Protein AF-A0A3A9WAF4-F1 (afdb_monomer_lite)

Structure (mmCIF, N/CA/C/O backbone):
data_AF-A0A3A9WAF4-F1
#
_entry.id   AF-A0A3A9WAF4-F1
#
loop_
_atom_site.group_PDB
_atom_site.id
_atom_site.type_symbol
_atom_site.label_atom_id
_atom_site.label_alt_id
_atom_site.label_comp_id
_atom_site.label_asym_id
_atom_site.label_entity_id
_atom_site.label_seq_id
_atom_site.pdbx_PDB_ins_code
_atom_site.Cartn_x
_atom_site.Cartn_y
_atom_site.Cartn_z
_atom_site.occupancy
_atom_site.B_iso_or_equiv
_atom_site.auth_seq_id
_atom_site.aut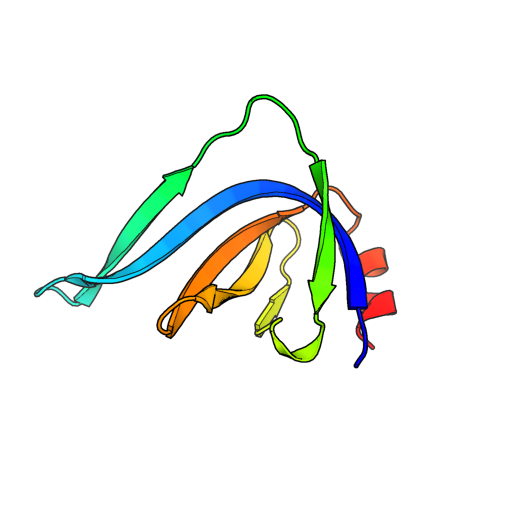h_comp_id
_atom_site.auth_asym_id
_atom_site.auth_atom_id
_atom_site.pdbx_PDB_model_num
ATOM 1 N N . MET A 1 1 ? -19.824 -3.441 -2.175 1.00 79.12 1 MET A N 1
ATOM 2 C CA . MET A 1 1 ? -18.370 -3.150 -2.173 1.00 79.12 1 MET A CA 1
ATOM 3 C C . MET A 1 1 ? -17.992 -2.633 -0.792 1.00 79.12 1 MET A C 1
ATOM 5 O O . MET A 1 1 ? -18.735 -1.812 -0.268 1.00 79.12 1 MET A O 1
ATOM 9 N N . LYS A 1 2 ? -16.915 -3.150 -0.182 1.00 95.25 2 LYS A N 1
ATOM 10 C CA . LYS A 1 2 ? -16.439 -2.747 1.157 1.00 95.25 2 LYS A CA 1
ATOM 11 C C . LYS A 1 2 ? -15.227 -1.825 0.993 1.00 95.25 2 LYS A C 1
ATOM 13 O O . LYS A 1 2 ? -14.384 -2.077 0.132 1.00 95.25 2 LYS A O 1
ATOM 18 N N . TYR A 1 3 ? -15.156 -0.777 1.804 1.00 97.75 3 TYR A N 1
ATOM 19 C CA . TYR A 1 3 ? -14.071 0.203 1.800 1.00 97.75 3 TYR A CA 1
ATOM 20 C C . TYR A 1 3 ? -13.550 0.407 3.219 1.00 97.75 3 TYR A C 1
ATOM 22 O O . TYR A 1 3 ? -14.302 0.224 4.177 1.00 97.75 3 TYR A O 1
ATOM 30 N N . ILE A 1 4 ? -12.290 0.817 3.329 1.00 97.50 4 ILE A N 1
ATOM 31 C CA . ILE A 1 4 ? -11.687 1.324 4.565 1.00 97.50 4 ILE A CA 1
ATOM 32 C C . ILE A 1 4 ? -11.114 2.720 4.309 1.00 97.50 4 ILE A C 1
ATOM 34 O O . ILE A 1 4 ? -10.628 2.992 3.211 1.00 97.50 4 ILE A O 1
ATOM 38 N N . GLU A 1 5 ? -11.197 3.611 5.293 1.00 97.94 5 GLU A N 1
ATOM 39 C CA . GLU A 1 5 ? -10.486 4.892 5.262 1.00 97.94 5 GLU A CA 1
ATOM 40 C C . GLU A 1 5 ? -9.091 4.696 5.856 1.00 97.94 5 GLU A C 1
ATOM 42 O O . GLU A 1 5 ? -8.961 4.097 6.921 1.00 97.94 5 GLU A O 1
ATOM 47 N N . LEU A 1 6 ? -8.067 5.194 5.166 1.00 98.19 6 LEU A N 1
ATOM 48 C CA . LEU A 1 6 ? -6.684 5.209 5.638 1.00 98.19 6 LEU A CA 1
ATOM 49 C C . LEU A 1 6 ? -6.065 6.588 5.423 1.00 98.19 6 LEU A C 1
ATOM 51 O O . LEU A 1 6 ? -6.427 7.303 4.481 1.00 98.19 6 LEU A O 1
ATOM 55 N N . THR A 1 7 ? -5.092 6.928 6.258 1.00 98.50 7 THR A N 1
ATOM 56 C CA . THR A 1 7 ? -4.275 8.135 6.157 1.00 98.50 7 THR A CA 1
ATOM 57 C C . THR A 1 7 ? -2.964 7.768 5.482 1.00 98.50 7 THR A C 1
ATOM 59 O O . THR A 1 7 ? -2.079 7.175 6.091 1.00 98.50 7 THR A O 1
ATOM 62 N N . LEU A 1 8 ? -2.856 8.107 4.200 1.00 98.19 8 LEU A N 1
ATOM 63 C CA . LEU A 1 8 ? -1.842 7.588 3.288 1.00 98.19 8 LEU A CA 1
ATOM 64 C C . LEU A 1 8 ? -0.815 8.665 2.948 1.00 98.19 8 LEU A C 1
ATOM 66 O O . LEU A 1 8 ? -1.162 9.843 2.809 1.00 98.19 8 LEU A O 1
ATOM 70 N N . LYS A 1 9 ? 0.450 8.261 2.817 1.00 98.12 9 LYS A N 1
ATOM 71 C CA . LYS A 1 9 ? 1.579 9.175 2.607 1.00 98.12 9 LYS A CA 1
ATOM 72 C C . LYS A 1 9 ? 2.417 8.765 1.390 1.00 98.12 9 LYS A C 1
ATOM 74 O O . LYS A 1 9 ? 1.889 8.687 0.275 1.00 98.12 9 LYS A O 1
ATOM 79 N N . ASN A 1 10 ? 3.719 8.571 1.579 1.00 98.31 10 ASN A N 1
ATOM 80 C CA . ASN A 1 10 ? 4.639 8.254 0.502 1.00 98.31 10 ASN A CA 1
ATOM 81 C C . ASN A 1 10 ? 4.294 6.880 -0.063 1.00 98.31 10 ASN A C 1
ATOM 83 O O . ASN A 1 10 ? 3.745 6.025 0.636 1.00 98.31 10 ASN A O 1
ATOM 87 N N . HIS A 1 11 ? 4.594 6.674 -1.335 1.00 98.00 11 HIS A N 1
ATOM 88 C CA . HIS A 1 11 ? 4.332 5.401 -1.985 1.00 98.00 11 HIS A CA 1
ATOM 89 C C . HIS A 1 11 ? 5.406 5.021 -2.970 1.00 98.00 11 HIS A C 1
ATOM 91 O O . HIS A 1 11 ? 6.153 5.858 -3.464 1.00 98.00 11 HIS A O 1
ATOM 97 N N . ILE A 1 12 ? 5.397 3.733 -3.284 1.00 98.12 12 ILE A N 1
ATOM 98 C CA . ILE A 1 12 ? 6.212 3.136 -4.322 1.00 98.12 12 ILE A CA 1
ATOM 99 C C . ILE A 1 12 ? 5.270 2.483 -5.325 1.00 98.12 12 ILE A C 1
ATOM 101 O O . ILE A 1 12 ? 4.451 1.635 -4.959 1.00 98.12 12 ILE A O 1
ATOM 105 N N . ILE A 1 13 ? 5.366 2.884 -6.588 1.00 97.75 13 ILE A N 1
ATOM 106 C CA . ILE A 1 13 ? 4.638 2.262 -7.695 1.00 97.75 13 ILE A CA 1
ATOM 107 C C . ILE A 1 13 ? 5.561 1.232 -8.341 1.00 97.75 13 ILE A C 1
ATOM 109 O O . ILE A 1 13 ? 6.661 1.570 -8.761 1.00 97.75 13 ILE A O 1
ATOM 113 N N . VAL A 1 14 ? 5.107 -0.016 -8.457 1.00 97.44 14 VAL A N 1
ATOM 114 C CA . VAL A 1 14 ? 5.813 -1.063 -9.208 1.00 97.44 14 VAL A CA 1
ATOM 115 C C . VAL A 1 14 ?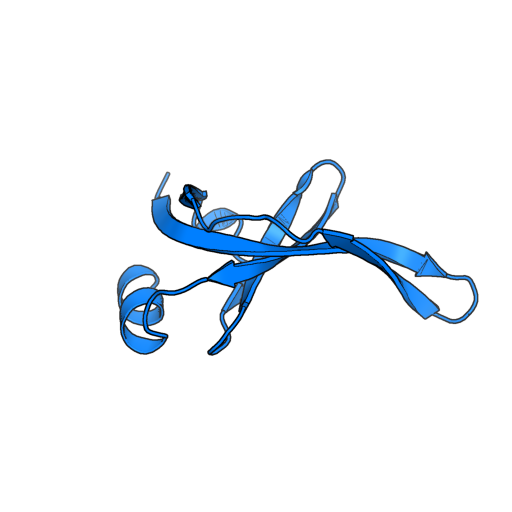 5.260 -1.120 -10.627 1.00 97.44 14 VAL A C 1
ATOM 117 O O . VAL A 1 14 ? 4.077 -1.406 -10.841 1.00 97.44 14 VAL A O 1
ATOM 120 N N . HIS A 1 15 ? 6.122 -0.859 -11.607 1.00 95.75 15 HIS A N 1
ATOM 121 C CA . HIS A 1 15 ? 5.772 -0.834 -13.029 1.00 95.75 15 HIS A CA 1
ATOM 122 C C . HIS A 1 15 ? 5.968 -2.183 -13.731 1.00 95.75 15 HIS A C 1
ATOM 124 O O . HIS A 1 15 ? 5.462 -2.361 -14.838 1.00 95.75 15 HIS A O 1
ATOM 130 N N . GLY A 1 16 ? 6.677 -3.122 -13.104 1.00 94.25 16 GLY A N 1
ATOM 131 C CA . GLY A 1 16 ? 7.043 -4.419 -13.669 1.00 94.25 16 GLY A CA 1
ATOM 132 C C . GLY A 1 16 ? 8.450 -4.819 -13.236 1.00 94.25 16 GLY A C 1
ATOM 133 O O . GLY A 1 16 ? 8.932 -4.339 -12.212 1.00 94.25 16 GLY A O 1
ATOM 134 N N . PHE A 1 17 ? 9.107 -5.663 -14.029 1.00 95.94 17 PHE A N 1
ATOM 135 C CA . PHE A 1 17 ? 10.479 -6.110 -13.791 1.00 95.94 17 PHE A CA 1
ATOM 136 C C . PHE A 1 17 ? 11.384 -5.750 -14.972 1.00 95.94 17 PHE A C 1
ATOM 138 O O . PHE A 1 17 ? 10.938 -5.744 -16.121 1.00 95.94 17 PHE A O 1
ATOM 145 N N . ASP A 1 18 ? 12.649 -5.450 -14.692 1.00 96.75 18 ASP A N 1
ATOM 146 C CA . ASP A 1 18 ? 13.676 -5.242 -15.708 1.00 96.75 18 ASP A CA 1
ATOM 147 C C . ASP A 1 18 ? 14.188 -6.580 -16.284 1.00 96.75 18 ASP A C 1
ATOM 149 O O . ASP A 1 18 ? 13.796 -7.670 -15.861 1.00 96.75 18 ASP A O 1
ATOM 153 N N . ALA A 1 19 ? 15.106 -6.516 -17.253 1.00 97.69 19 ALA A N 1
ATOM 154 C CA . ALA A 1 19 ? 15.693 -7.706 -17.879 1.00 97.69 19 ALA A CA 1
ATOM 155 C C . ALA A 1 19 ? 16.502 -8.599 -16.911 1.00 97.69 19 ALA A C 1
ATOM 157 O O . ALA A 1 19 ? 16.865 -9.719 -17.265 1.00 97.69 19 ALA A O 1
ATOM 158 N N . ARG A 1 20 ? 16.802 -8.112 -15.701 1.00 97.44 20 ARG A N 1
ATOM 159 C CA . ARG A 1 20 ? 17.496 -8.835 -14.627 1.00 97.44 20 ARG A CA 1
ATOM 160 C C . ARG A 1 20 ? 16.535 -9.295 -13.529 1.00 97.44 20 ARG A C 1
ATOM 162 O O . ARG A 1 20 ? 16.997 -9.755 -12.487 1.00 97.44 20 ARG A O 1
ATOM 169 N N . ASN A 1 21 ? 15.226 -9.214 -13.776 1.00 95.81 21 ASN A N 1
ATOM 170 C CA . ASN A 1 21 ? 14.169 -9.586 -12.842 1.00 95.81 21 ASN A CA 1
ATOM 171 C C . ASN A 1 21 ? 14.160 -8.736 -11.554 1.00 95.81 21 ASN A C 1
ATOM 173 O O . ASN A 1 21 ? 13.783 -9.224 -10.490 1.00 95.81 21 ASN A O 1
ATOM 177 N N . GLN A 1 22 ? 14.584 -7.472 -11.639 1.00 97.00 22 GLN A N 1
ATOM 178 C CA . GLN A 1 22 ? 14.475 -6.494 -10.552 1.00 97.00 22 GLN A CA 1
ATOM 179 C C . GLN A 1 22 ? 13.238 -5.623 -10.757 1.00 97.00 22 GLN A C 1
ATOM 181 O O . GLN A 1 22 ? 12.911 -5.285 -11.892 1.00 97.00 22 GLN A O 1
ATOM 186 N N . GLU A 1 23 ? 12.545 -5.260 -9.678 1.00 96.50 23 GLU A N 1
ATOM 187 C CA . GLU A 1 23 ? 11.374 -4.386 -9.771 1.00 96.50 23 GLU A CA 1
ATOM 188 C C . GLU A 1 23 ? 11.756 -3.016 -10.354 1.00 96.50 23 GLU A C 1
ATOM 190 O O . GLU A 1 23 ? 12.717 -2.381 -9.923 1.00 96.50 23 GLU A O 1
ATOM 195 N N . ILE A 1 24 ? 10.978 -2.547 -11.330 1.00 97.19 24 ILE A N 1
ATOM 196 C CA . ILE A 1 24 ? 11.048 -1.172 -11.828 1.00 97.19 24 ILE A CA 1
ATOM 197 C C . ILE A 1 24 ? 10.103 -0.345 -10.963 1.00 97.19 24 ILE A C 1
ATOM 199 O O . ILE A 1 24 ? 8.880 -0.455 -11.105 1.00 97.19 24 ILE A O 1
ATOM 203 N N . THR A 1 25 ? 10.665 0.459 -10.067 1.00 97.44 25 THR A N 1
ATOM 204 C CA . THR A 1 25 ? 9.910 1.223 -9.074 1.00 97.44 25 THR A CA 1
ATOM 205 C C . THR A 1 25 ? 9.973 2.731 -9.312 1.00 97.44 25 THR A C 1
ATOM 207 O O . THR A 1 25 ? 10.961 3.264 -9.812 1.00 97.44 25 THR A O 1
ATOM 210 N N . GLU A 1 26 ? 8.897 3.423 -8.944 1.00 97.56 26 GLU A N 1
ATOM 211 C CA . GLU A 1 26 ? 8.831 4.882 -8.834 1.00 97.56 26 GLU A CA 1
ATOM 212 C C . GLU A 1 26 ? 8.489 5.239 -7.387 1.00 97.56 26 GLU A C 1
ATOM 214 O O . GLU A 1 26 ? 7.425 4.867 -6.887 1.00 97.56 26 GLU A O 1
ATOM 219 N N . GLU A 1 27 ? 9.389 5.953 -6.713 1.00 98.06 27 GLU A N 1
ATOM 220 C CA . GLU A 1 27 ? 9.156 6.466 -5.365 1.00 98.06 27 GLU A CA 1
ATOM 221 C C . GLU A 1 27 ? 8.531 7.858 -5.427 1.00 98.06 27 GLU A C 1
ATOM 223 O O . GLU A 1 27 ? 9.080 8.789 -6.018 1.00 98.06 27 GLU A O 1
ATOM 228 N N . VAL A 1 28 ? 7.387 8.018 -4.769 1.00 97.94 28 VAL A N 1
ATOM 229 C CA . VAL A 1 28 ? 6.646 9.274 -4.712 1.00 97.94 28 VAL A CA 1
ATOM 230 C C . VAL A 1 28 ? 6.584 9.747 -3.269 1.00 97.94 28 VAL A C 1
ATOM 232 O O . VAL A 1 28 ? 5.920 9.151 -2.415 1.00 97.94 28 VAL A O 1
ATOM 235 N N . THR A 1 29 ? 7.259 10.864 -3.008 1.00 97.94 29 THR A N 1
ATOM 236 C CA . THR A 1 29 ? 7.227 11.550 -1.714 1.00 97.94 29 THR A CA 1
ATOM 237 C C . THR A 1 29 ? 6.201 12.675 -1.742 1.00 97.94 29 THR A C 1
ATOM 239 O O . THR A 1 29 ? 6.162 13.471 -2.680 1.00 97.94 29 THR A O 1
ATOM 242 N N . VAL A 1 30 ? 5.380 12.765 -0.698 1.00 96.81 30 VAL A N 1
ATOM 243 C CA . VAL A 1 30 ? 4.355 13.808 -0.555 1.00 96.81 30 VAL A CA 1
ATOM 244 C C . VAL A 1 30 ? 4.631 14.676 0.669 1.00 96.81 30 VAL A C 1
ATOM 246 O O . VAL A 1 30 ? 5.118 14.197 1.693 1.00 96.81 30 VAL A O 1
ATOM 249 N N . ALA A 1 31 ? 4.301 15.967 0.577 1.00 97.19 31 ALA A N 1
ATOM 250 C CA . ALA A 1 31 ? 4.542 16.923 1.660 1.00 97.19 31 ALA A CA 1
ATOM 251 C C . ALA A 1 31 ? 3.717 16.612 2.923 1.00 97.19 31 ALA A C 1
ATOM 253 O O . ALA A 1 31 ? 4.188 16.804 4.043 1.00 97.19 31 ALA A O 1
ATOM 254 N N . SER A 1 32 ? 2.495 16.111 2.750 1.00 97.31 32 SER A N 1
ATOM 255 C CA . SER A 1 32 ? 1.591 15.748 3.838 1.00 97.31 32 SER A CA 1
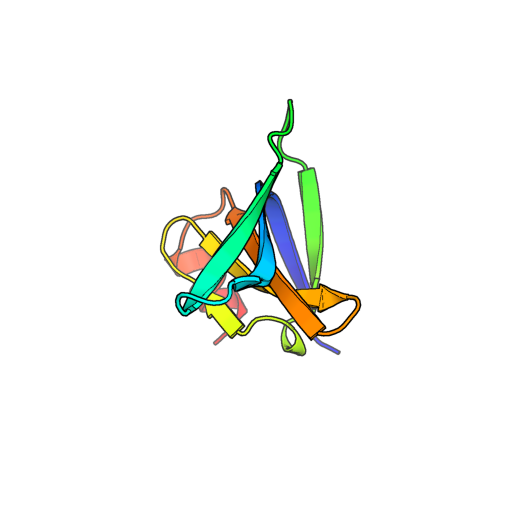ATOM 256 C C . SER A 1 32 ? 0.834 14.464 3.517 1.00 97.31 32 SER A C 1
ATOM 258 O O . SER A 1 32 ? 0.597 14.131 2.355 1.00 97.31 32 SER A O 1
ATOM 260 N N . ALA A 1 33 ? 0.463 13.732 4.567 1.00 98.00 33 ALA A N 1
ATOM 261 C CA . ALA A 1 33 ? -0.427 12.591 4.430 1.00 98.00 33 ALA A CA 1
ATOM 262 C C . ALA A 1 33 ? -1.861 13.064 4.151 1.00 98.00 33 ALA A C 1
ATOM 264 O O . ALA A 1 33 ? -2.262 14.159 4.555 1.00 98.00 33 ALA A O 1
ATOM 265 N N . SER A 1 34 ? -2.644 12.226 3.477 1.00 98.06 34 SER A N 1
ATOM 266 C CA . SER A 1 34 ? -4.033 12.522 3.129 1.00 98.06 34 SER A CA 1
ATOM 267 C C . SER A 1 34 ? -4.927 11.314 3.365 1.00 98.06 34 SER A C 1
ATOM 269 O O . SER A 1 34 ? -4.500 10.169 3.233 1.00 98.06 34 SER A O 1
ATOM 271 N N . LYS A 1 3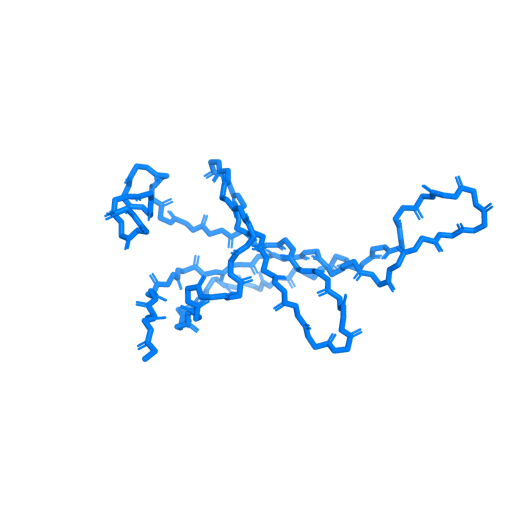5 ? -6.186 11.569 3.720 1.00 98.31 35 LYS A N 1
ATOM 272 C CA . LYS A 1 35 ? -7.178 10.508 3.881 1.00 98.31 35 LYS A CA 1
ATOM 273 C C . LYS A 1 35 ? -7.645 9.998 2.526 1.00 98.31 35 LYS A C 1
ATOM 275 O O . LYS A 1 35 ? -7.888 10.786 1.610 1.00 98.31 35 LYS A O 1
ATOM 280 N N . LYS A 1 36 ? -7.845 8.688 2.418 1.00 97.19 36 LYS A N 1
ATOM 281 C CA . LYS A 1 36 ? -8.446 8.066 1.240 1.00 97.19 36 LYS A CA 1
ATOM 282 C C . LYS A 1 36 ? -9.273 6.848 1.610 1.00 97.19 36 LYS A C 1
ATOM 284 O O . LYS A 1 36 ? -8.878 6.051 2.454 1.00 97.19 36 LYS A O 1
ATOM 289 N N . LEU A 1 37 ? -10.364 6.654 0.876 1.00 97.56 37 LEU A N 1
ATOM 290 C CA . LEU A 1 37 ? -11.078 5.385 0.843 1.00 97.56 37 LEU A CA 1
ATOM 291 C C . LEU A 1 37 ? -10.367 4.390 -0.082 1.00 97.56 37 LEU A C 1
ATOM 293 O O . LEU A 1 37 ? -10.178 4.640 -1.277 1.00 97.56 37 LEU A O 1
ATOM 297 N N . VAL A 1 38 ? -10.002 3.240 0.474 1.00 96.94 38 VAL A N 1
ATOM 298 C CA . VAL A 1 38 ? -9.401 2.111 -0.236 1.00 96.94 38 VAL A CA 1
ATOM 299 C C . VAL A 1 38 ? -10.426 0.989 -0.332 1.00 96.94 38 VAL A C 1
ATOM 301 O O . VAL A 1 38 ? -11.012 0.576 0.667 1.00 96.94 38 VAL A O 1
ATOM 304 N N . ALA A 1 39 ? -10.659 0.506 -1.552 1.00 97.25 39 ALA A N 1
ATOM 305 C CA . ALA A 1 39 ? -11.530 -0.638 -1.786 1.00 97.25 39 ALA A CA 1
ATOM 306 C C . ALA A 1 39 ? -10.848 -1.915 -1.276 1.00 97.25 39 ALA A C 1
ATOM 308 O O . ALA A 1 39 ? -9.703 -2.191 -1.640 1.00 97.25 39 ALA A O 1
ATOM 309 N N . VAL A 1 40 ? -11.545 -2.678 -0.431 1.00 97.25 40 VAL A N 1
ATOM 310 C CA . VAL A 1 40 ? -10.967 -3.840 0.266 1.00 97.25 40 VAL A CA 1
ATOM 311 C C . VAL A 1 40 ? -10.540 -4.941 -0.707 1.00 97.25 40 VAL A C 1
ATOM 313 O O . VAL A 1 40 ? -9.516 -5.582 -0.507 1.00 97.25 40 VAL A O 1
ATOM 316 N N . ASP A 1 41 ? -11.270 -5.113 -1.806 1.00 96.31 41 ASP A N 1
ATOM 317 C CA . ASP A 1 41 ? -10.991 -6.092 -2.865 1.00 96.31 41 ASP A CA 1
ATOM 318 C C . ASP A 1 41 ? -9.700 -5.820 -3.659 1.00 96.31 41 ASP A C 1
ATOM 320 O O . ASP A 1 41 ? -9.184 -6.705 -4.347 1.00 96.31 41 ASP A O 1
ATOM 324 N N . ARG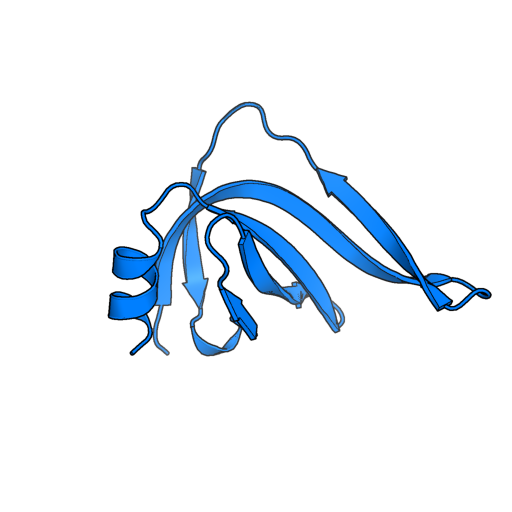 A 1 42 ? -9.161 -4.601 -3.569 1.00 96.56 42 ARG A N 1
ATOM 325 C CA . ARG A 1 42 ? -7.886 -4.226 -4.187 1.00 96.56 42 ARG A CA 1
ATOM 326 C C . ARG A 1 42 ? -6.695 -4.457 -3.267 1.00 96.56 42 ARG A C 1
ATOM 328 O O . ARG A 1 42 ? -5.571 -4.393 -3.760 1.00 96.56 42 ARG A O 1
ATOM 335 N N . ILE A 1 43 ? -6.914 -4.693 -1.976 1.00 97.56 43 ILE A N 1
ATOM 336 C CA . ILE A 1 43 ? -5.842 -4.900 -1.002 1.00 97.56 43 ILE A CA 1
ATOM 337 C C . ILE A 1 43 ? -5.281 -6.311 -1.187 1.00 97.56 43 ILE A C 1
ATOM 339 O O . ILE A 1 43 ? -6.013 -7.296 -1.156 1.00 97.56 43 ILE A O 1
ATOM 343 N N . LEU A 1 44 ? -3.972 -6.395 -1.406 1.00 97.31 44 LEU A N 1
ATOM 344 C CA . LEU A 1 44 ? -3.237 -7.651 -1.535 1.00 97.31 44 LEU A CA 1
ATOM 345 C C . LEU A 1 44 ? -2.696 -8.115 -0.182 1.00 97.31 44 LEU A C 1
ATOM 347 O O . LEU A 1 44 ? -2.760 -9.297 0.141 1.00 97.31 44 LEU A O 1
ATOM 351 N N . SER A 1 45 ? -2.161 -7.181 0.602 1.00 97.38 45 SER A N 1
ATOM 352 C CA . SER A 1 45 ? -1.589 -7.438 1.921 1.00 97.38 45 SER A CA 1
ATOM 353 C C . SER A 1 45 ? -1.429 -6.137 2.711 1.00 97.38 45 SER A C 1
ATOM 355 O O . SER A 1 45 ? -1.492 -5.039 2.154 1.00 97.38 45 SER A O 1
ATOM 357 N N . ILE A 1 46 ? -1.219 -6.273 4.020 1.00 97.62 46 ILE A N 1
ATOM 358 C CA . ILE A 1 46 ? -0.811 -5.190 4.920 1.00 97.62 46 ILE A CA 1
ATOM 359 C C . ILE A 1 46 ? 0.384 -5.654 5.761 1.00 97.62 46 ILE A C 1
ATOM 361 O O . ILE A 1 46 ? 0.426 -6.803 6.207 1.00 97.62 46 ILE A O 1
ATOM 365 N N . SER A 1 47 ? 1.336 -4.760 5.993 1.00 97.31 47 SER A N 1
ATOM 366 C CA . SER A 1 47 ? 2.417 -4.871 6.977 1.00 97.31 47 SER A CA 1
ATOM 367 C C . SER A 1 47 ? 2.297 -3.729 7.990 1.00 97.31 47 SER A C 1
ATOM 369 O O . SER A 1 47 ? 1.358 -2.943 7.909 1.00 97.31 47 SER A O 1
ATOM 371 N N . GLU A 1 48 ? 3.216 -3.621 8.950 1.00 96.56 48 GLU A N 1
ATOM 372 C CA . GLU A 1 48 ? 3.153 -2.566 9.974 1.00 96.56 48 GLU A CA 1
ATOM 373 C C . GLU A 1 48 ? 3.216 -1.144 9.399 1.00 96.56 48 GLU A C 1
ATOM 375 O O . GLU A 1 48 ? 2.569 -0.254 9.936 1.00 96.56 48 GLU A O 1
ATOM 380 N N . GLN A 1 49 ? 3.951 -0.938 8.302 1.00 95.56 49 GLN A N 1
ATOM 381 C CA . GLN A 1 49 ? 4.147 0.385 7.693 1.00 95.56 49 GLN A CA 1
ATOM 382 C C . GLN A 1 49 ? 3.450 0.533 6.336 1.00 95.56 49 GLN A C 1
ATOM 384 O O . GLN A 1 49 ? 3.141 1.652 5.930 1.00 95.56 49 GLN A O 1
ATOM 389 N N . TYR A 1 50 ? 3.199 -0.571 5.621 1.00 98.06 50 TYR A N 1
ATOM 390 C CA . TYR A 1 50 ? 2.729 -0.520 4.238 1.00 98.06 50 TYR A CA 1
ATOM 391 C C . TYR A 1 50 ? 1.431 -1.282 4.010 1.00 98.06 50 TYR A C 1
ATOM 393 O O . TYR A 1 50 ? 1.224 -2.382 4.521 1.00 98.06 50 TYR A O 1
ATOM 401 N N . ILE A 1 51 ? 0.587 -0.726 3.149 1.00 98.19 51 ILE A N 1
ATOM 402 C CA . ILE A 1 51 ? -0.526 -1.430 2.523 1.00 98.19 51 ILE A CA 1
ATOM 403 C C . ILE A 1 51 ? -0.227 -1.647 1.045 1.00 98.19 51 ILE A C 1
ATOM 405 O O . ILE A 1 51 ? 0.201 -0.732 0.340 1.00 98.19 51 ILE A O 1
ATOM 409 N N . LEU A 1 52 ? -0.470 -2.867 0.577 1.00 98.06 52 LEU A N 1
ATOM 410 C CA . LEU A 1 52 ? -0.221 -3.266 -0.795 1.00 98.06 52 LEU A CA 1
ATOM 411 C C . LEU A 1 52 ? -1.525 -3.340 -1.574 1.00 98.06 52 LEU A C 1
ATOM 413 O O . LEU A 1 52 ? -2.446 -4.056 -1.180 1.00 98.06 52 LEU A O 1
ATOM 417 N N . ILE A 1 53 ? -1.620 -2.602 -2.678 1.00 97.75 53 ILE A N 1
ATOM 418 C CA . ILE A 1 53 ? -2.888 -2.419 -3.392 1.00 97.75 53 ILE A CA 1
ATOM 419 C C . ILE A 1 53 ? -2.692 -2.663 -4.892 1.00 97.75 53 ILE A C 1
ATOM 421 O O . ILE A 1 53 ? -1.753 -2.155 -5.506 1.00 97.75 53 ILE A O 1
ATOM 425 N N . LYS A 1 54 ? -3.624 -3.391 -5.519 1.00 97.56 54 LYS A N 1
ATOM 426 C CA . LYS A 1 54 ? -3.740 -3.459 -6.984 1.00 97.56 54 LYS A CA 1
ATOM 427 C C . LYS A 1 54 ? -4.032 -2.069 -7.543 1.00 97.56 54 LYS A C 1
ATOM 429 O O . LYS A 1 54 ? -5.020 -1.434 -7.163 1.00 97.56 54 LYS A O 1
ATOM 434 N N . TYR A 1 55 ? -3.224 -1.607 -8.483 1.00 93.56 55 TYR A N 1
ATOM 435 C CA . TYR A 1 55 ? -3.299 -0.281 -9.085 1.00 93.56 55 TYR A CA 1
ATOM 436 C C . TYR A 1 55 ? -3.694 -0.330 -10.570 1.00 93.56 55 TYR A C 1
ATOM 438 O O . TYR A 1 55 ? -3.983 -1.391 -11.124 1.00 93.56 55 TYR A O 1
ATOM 446 N N . ALA A 1 56 ? -3.809 0.841 -11.198 1.00 91.44 56 ALA A N 1
ATOM 447 C CA . ALA A 1 56 ? -4.191 0.943 -12.602 1.00 91.44 56 ALA A CA 1
ATOM 448 C C . ALA A 1 56 ? -3.195 0.197 -13.507 1.00 91.44 56 ALA A C 1
ATOM 450 O O . ALA A 1 56 ? -2.000 0.143 -13.215 1.00 91.44 56 ALA A O 1
ATOM 451 N N . TYR A 1 57 ? -3.697 -0.352 -14.616 1.00 93.25 57 TYR A N 1
ATOM 452 C CA . TYR A 1 57 ? -2.893 -1.042 -15.633 1.00 93.25 57 TYR A CA 1
ATOM 453 C C . TYR A 1 57 ? -2.058 -2.216 -15.091 1.00 93.25 57 TYR A C 1
ATOM 455 O O . TYR A 1 57 ? -0.929 -2.429 -15.520 1.00 93.25 57 TYR A O 1
ATOM 463 N N . GLY A 1 58 ? -2.603 -2.967 -14.127 1.00 91.19 58 GLY A N 1
ATOM 464 C CA . GLY A 1 58 ? -1.963 -4.172 -13.583 1.00 91.19 58 GLY A CA 1
ATOM 465 C C . GLY A 1 58 ? -0.792 -3.909 -12.633 1.00 91.19 58 GLY A C 1
ATOM 466 O O . GLY A 1 58 ? -0.136 -4.855 -12.210 1.00 91.19 58 GLY A O 1
ATOM 467 N N . ARG A 1 59 ? -0.536 -2.646 -12.281 1.00 95.44 59 ARG A N 1
ATOM 468 C CA . ARG A 1 59 ? 0.535 -2.261 -11.355 1.00 95.44 59 ARG A CA 1
ATOM 469 C C . ARG A 1 59 ? 0.179 -2.594 -9.913 1.00 95.44 59 ARG A C 1
ATOM 471 O O . ARG A 1 59 ? -0.990 -2.783 -9.570 1.00 95.44 59 ARG A O 1
ATOM 478 N N . ILE A 1 60 ? 1.190 -2.587 -9.056 1.00 97.06 60 ILE A N 1
ATOM 479 C CA . ILE A 1 60 ? 1.035 -2.663 -7.603 1.00 97.06 60 ILE A CA 1
ATOM 480 C C . ILE A 1 60 ? 1.568 -1.364 -7.006 1.00 97.06 60 ILE A C 1
ATOM 482 O O . ILE A 1 60 ? 2.525 -0.788 -7.520 1.00 97.06 60 ILE A O 1
ATOM 486 N N . ILE A 1 61 ? 0.920 -0.885 -5.948 1.00 97.81 61 ILE A N 1
ATOM 487 C CA . ILE A 1 61 ? 1.386 0.258 -5.167 1.00 97.81 61 ILE A CA 1
ATOM 488 C C . ILE A 1 61 ? 1.586 -0.171 -3.713 1.00 97.81 61 ILE A C 1
ATOM 490 O O . ILE A 1 61 ? 0.679 -0.749 -3.106 1.00 97.81 61 ILE A O 1
ATOM 494 N N . TYR A 1 62 ? 2.773 0.111 -3.179 1.00 98.00 62 TYR A N 1
ATOM 495 C CA . TYR A 1 62 ? 3.054 0.098 -1.747 1.00 98.00 62 TYR A CA 1
ATOM 496 C C . TYR A 1 62 ? 2.733 1.481 -1.219 1.00 98.00 62 TYR A C 1
ATOM 498 O O . TYR A 1 62 ? 3.318 2.460 -1.682 1.00 98.00 62 TYR A O 1
ATOM 506 N N . TRP A 1 63 ? 1.819 1.572 -0.261 1.00 98.19 63 TRP A N 1
ATOM 507 C CA . TRP A 1 63 ? 1.475 2.843 0.349 1.00 98.19 63 TRP A CA 1
ATOM 508 C C . TRP A 1 63 ? 1.821 2.854 1.825 1.00 98.19 63 TRP A C 1
ATOM 510 O O . TRP A 1 63 ? 1.388 1.962 2.550 1.00 98.19 63 TRP A O 1
ATOM 520 N N . GLU A 1 64 ? 2.560 3.867 2.270 1.00 98.50 64 GLU A N 1
ATOM 521 C CA . GLU A 1 64 ? 2.674 4.144 3.697 1.00 98.50 64 GLU A CA 1
ATOM 522 C C . GLU A 1 64 ? 1.312 4.574 4.239 1.00 98.50 64 GLU A C 1
ATOM 524 O O . GLU A 1 64 ? 0.661 5.451 3.658 1.00 98.50 64 GLU A O 1
ATOM 529 N N . TYR A 1 65 ? 0.905 3.981 5.357 1.00 98.25 65 TYR A N 1
ATOM 530 C CA . TYR A 1 65 ? -0.278 4.389 6.109 1.00 98.25 65 TYR A CA 1
ATOM 531 C C . TYR A 1 65 ? 0.104 4.701 7.560 1.00 98.25 65 TYR A C 1
ATOM 533 O O . TYR A 1 65 ? 1.122 4.221 8.053 1.00 98.25 65 TYR A O 1
ATOM 541 N N . LEU A 1 66 ? -0.667 5.567 8.219 1.00 98.19 66 LEU A N 1
ATOM 542 C CA . LEU A 1 66 ? -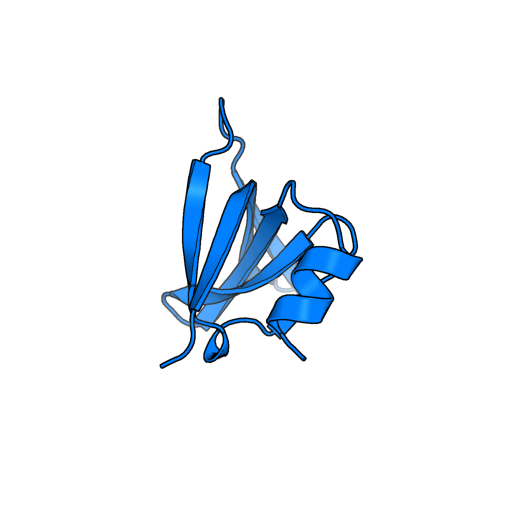0.326 6.076 9.557 1.00 98.19 66 LEU A CA 1
ATOM 543 C C . LEU A 1 66 ? -1.122 5.426 10.689 1.00 98.19 66 LEU A C 1
ATOM 545 O O . LEU A 1 66 ? -0.785 5.606 11.859 1.00 98.19 66 LEU A O 1
ATOM 549 N N . GLU A 1 67 ? -2.203 4.723 10.366 1.00 97.88 67 GLU A N 1
ATOM 550 C CA . GLU A 1 67 ? -2.981 3.977 11.345 1.00 97.88 67 GLU A CA 1
ATOM 551 C C . GLU A 1 67 ? -2.154 2.862 11.999 1.00 97.88 67 GLU A C 1
ATOM 553 O O . GLU A 1 67 ? -1.177 2.358 11.453 1.00 97.88 67 GLU A O 1
ATOM 558 N N . GLU A 1 68 ? -2.577 2.434 13.184 1.00 97.62 68 GLU A N 1
ATOM 559 C CA . GLU A 1 68 ? -1.948 1.305 13.857 1.00 97.62 68 GLU A CA 1
ATOM 560 C C . GLU A 1 68 ? -2.336 -0.019 13.170 1.00 97.62 68 GLU A C 1
ATOM 562 O O . GLU A 1 68 ? -3.491 -0.238 12.789 1.00 97.62 68 GLU A O 1
ATOM 567 N N . TYR A 1 69 ? -1.362 -0.920 13.012 1.00 97.69 69 TYR A N 1
ATOM 568 C CA . TYR A 1 69 ? -1.527 -2.168 12.263 1.00 97.69 69 TYR A CA 1
ATOM 569 C C . TYR A 1 69 ? -2.698 -3.030 12.751 1.00 97.69 69 TYR A C 1
ATOM 571 O O . TYR A 1 69 ? -3.484 -3.516 11.931 1.00 97.69 69 TYR A O 1
ATOM 579 N N . LYS A 1 70 ? -2.856 -3.238 14.068 1.00 97.56 70 LYS A N 1
ATOM 580 C CA . LYS A 1 70 ? -3.966 -4.046 14.606 1.00 97.56 70 LYS A CA 1
ATOM 581 C C . LYS A 1 70 ? -5.315 -3.410 14.291 1.00 97.56 70 LYS A C 1
ATOM 583 O O . LYS A 1 70 ? -6.262 -4.140 14.005 1.00 97.56 70 LYS A O 1
ATOM 588 N N . SER A 1 71 ? -5.391 -2.084 14.290 1.00 97.06 71 SER A N 1
ATOM 589 C CA . SER A 1 71 ? -6.592 -1.329 13.938 1.00 97.06 71 SER A CA 1
ATOM 590 C C . SER A 1 71 ? -6.979 -1.562 12.478 1.00 97.06 71 SER A C 1
ATOM 592 O O . SER A 1 71 ? -8.121 -1.926 12.205 1.00 97.06 71 SER A O 1
ATOM 594 N N . VAL A 1 72 ? -6.028 -1.464 11.542 1.00 97.25 72 VAL A N 1
ATOM 595 C CA . VAL A 1 72 ? -6.285 -1.751 10.117 1.00 97.25 72 VAL A CA 1
ATOM 596 C C . VAL A 1 72 ? -6.631 -3.223 9.901 1.00 97.25 72 VAL A C 1
ATOM 598 O O . VAL A 1 72 ? -7.595 -3.543 9.205 1.00 97.25 72 VAL A O 1
ATOM 601 N N . LYS A 1 73 ? -5.903 -4.138 10.550 1.00 97.00 73 LYS A N 1
ATOM 602 C CA . LYS A 1 73 ? -6.178 -5.578 10.496 1.00 97.00 73 LYS A CA 1
ATOM 603 C C . LYS A 1 73 ? -7.600 -5.908 10.959 1.00 97.00 73 LYS A C 1
ATOM 605 O O . LYS A 1 73 ? -8.264 -6.715 10.315 1.00 97.00 73 LYS A O 1
ATOM 610 N N . ALA A 1 74 ? -8.080 -5.273 12.028 1.00 97.06 74 ALA A N 1
ATOM 611 C CA . ALA A 1 74 ? -9.433 -5.469 12.549 1.00 97.06 74 ALA A CA 1
ATOM 612 C C . ALA A 1 74 ? -10.537 -4.939 11.616 1.00 97.06 74 ALA A C 1
ATOM 614 O O . ALA A 1 74 ? -11.663 -5.413 11.688 1.00 97.06 74 ALA A O 1
ATOM 615 N N . MET A 1 75 ? -10.245 -3.981 10.729 1.00 95.62 75 MET A N 1
ATOM 616 C CA . MET A 1 75 ? -11.213 -3.518 9.720 1.00 95.62 75 MET A CA 1
ATOM 617 C C . MET A 1 75 ? -11.366 -4.509 8.551 1.00 95.62 75 MET A C 1
ATOM 619 O O . MET A 1 75 ? -12.395 -4.522 7.859 1.00 95.62 75 MET A O 1
ATOM 623 N N . LEU A 1 76 ? -10.321 -5.305 8.301 1.00 94.88 76 LEU A N 1
ATOM 624 C CA . LEU A 1 76 ? -10.233 -6.241 7.180 1.00 94.88 76 LEU A CA 1
ATOM 625 C C . LEU A 1 76 ? -10.756 -7.646 7.511 1.00 94.88 76 LEU A C 1
ATOM 627 O O . LEU A 1 76 ? -11.275 -8.297 6.603 1.00 94.88 76 LEU A O 1
ATOM 631 N N . LEU A 1 77 ? -10.629 -8.086 8.766 1.00 90.19 77 LEU A N 1
ATOM 632 C CA . LEU A 1 77 ? -11.129 -9.371 9.282 1.00 90.19 77 LEU A CA 1
ATOM 633 C C . LEU A 1 77 ? -12.555 -9.253 9.841 1.00 90.19 77 LEU A C 1
ATOM 635 O O . LEU A 1 77 ? -13.250 -10.290 9.836 1.00 90.19 77 LEU A O 1
#

Foldseek 3Di:
DDKDKFFWFKKKKFPAADPVRHTDIDTGGDPGTDIDIDDLVQFPDDDQFWTWGQDPPRIIMTIGTDDGPVVVVVSND

pLDDT: mean 96.72, std 2.59, range [79.12, 98.5]

Radius of gyration: 12.98 Å; chains: 1; bounding box: 36×26×32 Å

Sequence (77 aa):
MKYIELTLKNHIIVHGFDARNQEITEEVTVASASKKLVAVDRILSISEQYILIKYAYGRIIYWEYLEEYKSVKAMLL

Secondary structure (DSSP, 8-state):
--EEEEEEEEEEEEEEE-TTS-EEEEEE--SS-EEEEEEGGGEEEE-SSEEEEE-GGG-EEEEEE-S-HHHHHHHH-